Protein AF-A0A1V4RSH4-F1 (afdb_monomer)

Structure (mmCIF, N/CA/C/O backbone):
data_AF-A0A1V4RSH4-F1
#
_entry.id   AF-A0A1V4RSH4-F1
#
loop_
_atom_site.group_PDB
_atom_site.id
_atom_site.type_symbol
_atom_site.label_atom_id
_atom_site.label_alt_id
_atom_site.label_comp_id
_atom_site.label_asym_id
_atom_site.label_entity_id
_atom_site.label_seq_id
_atom_site.pdbx_PDB_ins_code
_atom_site.Cartn_x
_atom_site.Cartn_y
_atom_site.Cartn_z
_atom_site.occupancy
_atom_site.B_iso_or_equiv
_atom_site.auth_seq_id
_atom_site.auth_comp_id
_atom_site.auth_asym_id
_atom_site.auth_atom_id
_atom_site.pdbx_PDB_model_num
ATOM 1 N N . ALA A 1 1 ? 7.644 -10.619 19.993 1.00 42.03 1 ALA A N 1
ATOM 2 C CA . ALA A 1 1 ? 6.527 -10.151 20.840 1.00 42.03 1 ALA A CA 1
ATOM 3 C C . ALA A 1 1 ? 5.886 -8.885 20.261 1.00 42.03 1 ALA A C 1
ATOM 5 O O . ALA A 1 1 ? 4.712 -8.943 19.939 1.00 42.03 1 ALA A O 1
ATOM 6 N N . GLU A 1 2 ? 6.627 -7.795 20.006 1.00 34.06 2 GLU A N 1
ATOM 7 C CA . GLU A 1 2 ? 6.103 -6.632 19.243 1.00 34.06 2 GLU A CA 1
ATOM 8 C C . GLU A 1 2 ? 5.766 -6.955 17.780 1.00 34.06 2 GLU A C 1
ATOM 10 O O . GLU A 1 2 ? 4.812 -6.427 17.219 1.00 34.06 2 GLU A O 1
ATOM 15 N N . THR A 1 3 ? 6.523 -7.865 17.169 1.00 31.30 3 THR A N 1
ATOM 16 C CA . THR A 1 3 ? 6.370 -8.261 15.764 1.00 31.30 3 THR A CA 1
ATOM 17 C C . THR A 1 3 ? 5.036 -8.950 15.464 1.00 31.30 3 THR A C 1
ATOM 19 O O . THR A 1 3 ? 4.570 -8.844 14.334 1.00 31.30 3 THR A O 1
ATOM 22 N N . ASP A 1 4 ? 4.420 -9.604 16.458 1.00 40.44 4 ASP A N 1
ATOM 23 C CA . ASP A 1 4 ? 3.120 -10.286 16.335 1.00 40.44 4 ASP A CA 1
ATOM 24 C C . ASP A 1 4 ? 1.927 -9.364 16.620 1.00 40.44 4 ASP A C 1
ATOM 26 O O . ASP A 1 4 ? 0.836 -9.596 16.108 1.00 40.44 4 ASP A O 1
ATOM 30 N N . TYR A 1 5 ? 2.122 -8.289 17.389 1.00 40.06 5 TYR A N 1
ATOM 31 C CA . TYR A 1 5 ? 1.039 -7.397 17.822 1.00 40.06 5 TYR A CA 1
ATOM 32 C C . TYR A 1 5 ? 0.397 -6.611 16.663 1.00 40.06 5 TYR A C 1
ATOM 34 O O . TYR A 1 5 ? -0.783 -6.270 16.710 1.00 40.06 5 TYR A O 1
ATOM 42 N N . TYR A 1 6 ? 1.158 -6.341 15.599 1.00 45.94 6 TYR A N 1
ATOM 43 C CA . TYR A 1 6 ? 0.686 -5.571 14.442 1.00 45.94 6 TYR A CA 1
ATOM 44 C C . TYR A 1 6 ? 0.258 -6.441 13.248 1.00 45.94 6 TYR A C 1
ATOM 46 O O . TYR A 1 6 ? -0.405 -5.935 12.345 1.00 45.94 6 TYR A O 1
ATOM 54 N N . LEU A 1 7 ? 0.570 -7.746 13.272 1.00 45.22 7 LEU A N 1
ATOM 55 C CA . LEU A 1 7 ? 0.209 -8.722 12.231 1.00 45.22 7 LEU A CA 1
ATOM 56 C C . LEU A 1 7 ? -1.314 -8.927 12.097 1.00 45.22 7 LEU A C 1
ATOM 58 O O . LEU A 1 7 ? -1.791 -9.337 11.041 1.00 45.22 7 LEU A O 1
ATOM 62 N N . THR A 1 8 ? -2.084 -8.640 13.149 1.00 54.09 8 THR A N 1
ATOM 63 C CA . THR A 1 8 ? -3.522 -8.942 13.245 1.00 54.09 8 THR A CA 1
ATOM 64 C C . THR A 1 8 ? -4.446 -7.781 12.882 1.00 54.09 8 THR A C 1
ATOM 66 O O . THR A 1 8 ? -5.576 -8.024 12.462 1.00 54.09 8 THR A O 1
ATOM 69 N N . LYS A 1 9 ? -3.999 -6.519 12.968 1.00 57.28 9 LYS A N 1
ATOM 70 C CA . LYS A 1 9 ? -4.921 -5.370 12.887 1.00 57.28 9 LYS A CA 1
ATOM 71 C C . LYS A 1 9 ? -5.597 -5.204 11.523 1.00 57.28 9 LYS A C 1
ATOM 73 O O . LYS A 1 9 ? -6.781 -4.908 11.497 1.00 57.28 9 LYS A O 1
ATOM 78 N N . LEU A 1 10 ? -4.912 -5.424 10.398 1.00 61.19 10 LEU A N 1
ATOM 79 C CA . LEU A 1 10 ? -5.527 -5.260 9.066 1.00 61.19 10 LEU A CA 1
ATOM 80 C C . LEU A 1 10 ? -6.519 -6.368 8.700 1.00 61.19 10 LEU A C 1
ATOM 82 O O . LEU A 1 10 ? -7.578 -6.068 8.157 1.00 61.19 10 LEU A O 1
ATOM 86 N N . ASN A 1 11 ? -6.240 -7.621 9.068 1.00 56.50 11 ASN A N 1
ATOM 87 C CA . ASN A 1 11 ? -7.231 -8.695 8.936 1.00 56.50 11 ASN A CA 1
ATOM 88 C C . ASN A 1 11 ? -8.444 -8.442 9.831 1.00 56.50 11 ASN A C 1
ATOM 90 O O . ASN A 1 11 ? -9.576 -8.636 9.397 1.00 56.50 11 ASN A O 1
ATOM 94 N N . GLU A 1 12 ? -8.225 -7.956 11.056 1.00 56.59 12 GLU A N 1
ATOM 95 C CA . GLU A 1 12 ? -9.320 -7.556 11.937 1.00 56.59 12 GLU A CA 1
ATOM 96 C C . GLU A 1 12 ? -10.111 -6.359 11.387 1.00 56.59 12 GLU A C 1
ATOM 98 O O . GLU A 1 12 ? -11.328 -6.323 11.539 1.00 56.59 12 GLU A O 1
ATOM 103 N N . LEU A 1 13 ? -9.461 -5.405 10.713 1.00 60.12 13 LEU A N 1
ATOM 104 C CA . LEU A 1 13 ? -10.119 -4.275 10.050 1.00 60.12 13 LEU A CA 1
ATOM 105 C C . LEU A 1 13 ? -10.953 -4.710 8.847 1.00 60.12 13 LEU A C 1
ATOM 107 O O . LEU A 1 13 ? -12.084 -4.247 8.702 1.00 60.12 13 LEU A O 1
ATOM 111 N N . ASN A 1 14 ? -10.430 -5.609 8.014 1.00 59.88 14 ASN A N 1
ATOM 112 C CA . ASN A 1 14 ? -11.178 -6.155 6.888 1.00 59.88 14 ASN A CA 1
ATOM 113 C C . ASN A 1 14 ? -12.411 -6.931 7.399 1.00 59.88 14 ASN A C 1
ATOM 115 O O . ASN A 1 14 ? -13.542 -6.622 7.033 1.00 59.88 14 ASN A O 1
ATOM 119 N N . GLN A 1 15 ? -12.223 -7.838 8.367 1.00 58.16 15 GLN A N 1
ATOM 1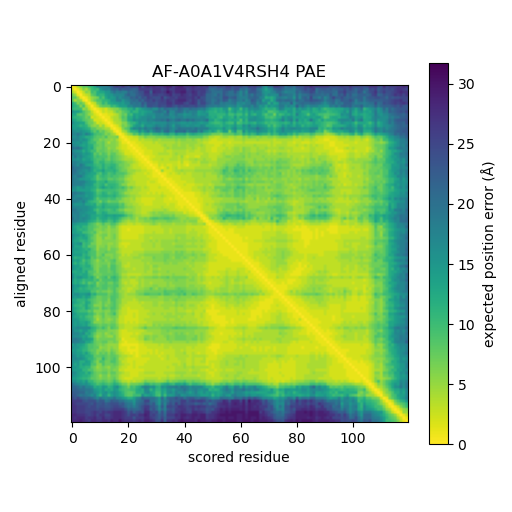20 C CA . GLN A 1 15 ? -13.298 -8.696 8.885 1.00 58.16 15 GLN A CA 1
ATOM 121 C C . GLN A 1 15 ? -14.329 -7.977 9.774 1.00 58.16 15 GLN A C 1
ATOM 123 O O . GLN A 1 15 ? -15.500 -8.349 9.747 1.00 58.16 15 GLN A O 1
ATOM 128 N N . LYS A 1 16 ? -13.934 -6.980 10.584 1.00 55.72 16 LYS A N 1
ATOM 129 C CA . LYS A 1 16 ? -14.842 -6.302 11.538 1.00 55.72 16 LYS A CA 1
ATOM 130 C C . LYS A 1 16 ? -15.357 -4.946 11.057 1.00 55.72 16 LYS A C 1
ATOM 132 O O . LYS A 1 16 ? -16.441 -4.548 11.472 1.00 55.72 16 LYS A O 1
ATOM 137 N N . LYS A 1 17 ? -14.584 -4.210 10.249 1.00 59.94 17 LYS A N 1
ATOM 138 C CA . LYS A 1 17 ? -14.906 -2.828 9.837 1.00 59.94 17 LYS A CA 1
ATOM 139 C C . LYS A 1 17 ? -15.154 -2.659 8.336 1.00 59.94 17 LYS A C 1
ATOM 141 O O . LYS A 1 17 ? -15.524 -1.563 7.926 1.00 59.94 17 LYS A O 1
ATOM 146 N N . GLY A 1 18 ? -14.968 -3.710 7.531 1.00 69.69 18 GLY A N 1
ATOM 147 C CA . GLY A 1 18 ? -15.147 -3.643 6.079 1.00 69.69 18 GLY A CA 1
ATOM 148 C C . GLY A 1 18 ? -14.118 -2.740 5.398 1.00 69.69 18 GLY A C 1
ATOM 149 O O . GLY A 1 18 ? -14.467 -1.996 4.484 1.00 69.69 18 GLY A O 1
ATOM 150 N N . VAL A 1 19 ? -12.871 -2.748 5.883 1.00 76.88 19 VAL A N 1
ATOM 151 C CA . VAL A 1 19 ? -11.773 -2.006 5.250 1.00 76.88 19 VAL A CA 1
ATOM 152 C C . VAL A 1 19 ? -11.278 -2.765 4.023 1.00 76.88 19 VAL A C 1
ATOM 154 O O . VAL A 1 19 ? -10.801 -3.892 4.139 1.00 76.88 19 VAL A O 1
ATOM 157 N N . TRP A 1 20 ? -11.354 -2.125 2.861 1.00 81.62 20 TRP A N 1
ATOM 158 C CA . TRP A 1 20 ? -10.931 -2.688 1.586 1.00 81.62 20 TRP A CA 1
ATOM 159 C C . TRP A 1 20 ? -9.447 -2.449 1.356 1.00 81.62 20 TRP A C 1
ATOM 161 O O . TRP A 1 20 ? -8.954 -1.329 1.518 1.00 81.62 20 TRP A O 1
ATOM 171 N N . PHE A 1 21 ? -8.757 -3.499 0.917 1.00 83.38 21 PHE A N 1
ATOM 172 C CA . PHE A 1 21 ? -7.365 -3.431 0.504 1.00 83.38 21 PHE A CA 1
ATOM 173 C C . PHE A 1 21 ? -7.273 -3.405 -1.023 1.00 83.38 21 PHE A C 1
ATOM 175 O O . PHE A 1 21 ? -7.546 -4.410 -1.680 1.00 83.38 21 PHE A O 1
ATOM 182 N N . LEU A 1 22 ? -6.939 -2.241 -1.585 1.00 84.12 22 LEU A N 1
ATOM 183 C CA . LEU A 1 22 ? -6.999 -1.989 -3.027 1.00 84.12 22 LEU A CA 1
ATOM 184 C C . LEU A 1 22 ? -5.616 -1.711 -3.642 1.00 84.12 22 LEU A C 1
ATOM 186 O O . LEU A 1 22 ? -4.734 -1.161 -2.972 1.00 84.12 22 LEU A O 1
ATOM 190 N N . PRO A 1 23 ? -5.424 -2.034 -4.932 1.00 85.75 23 PRO A N 1
ATOM 191 C CA . PRO A 1 23 ? -4.219 -1.658 -5.658 1.00 85.75 23 PRO A CA 1
ATOM 192 C C . PRO A 1 23 ? -4.134 -0.145 -5.871 1.00 85.75 23 PRO A C 1
ATOM 194 O O . PRO A 1 23 ? -5.130 0.515 -6.162 1.00 85.75 23 PRO A O 1
ATOM 197 N N . ALA A 1 24 ? -2.916 0.384 -5.789 1.00 87.81 24 ALA A N 1
ATOM 198 C CA . ALA A 1 24 ? -2.555 1.710 -6.268 1.00 87.81 24 ALA A CA 1
ATOM 199 C C . ALA A 1 24 ? -1.401 1.611 -7.269 1.00 87.81 24 ALA A C 1
ATOM 201 O O . ALA A 1 24 ? -0.496 0.789 -7.110 1.00 87.81 24 ALA A O 1
ATOM 202 N N . ASP A 1 25 ? -1.404 2.482 -8.270 1.00 85.81 25 ASP A N 1
ATOM 203 C CA . ASP A 1 25 ? -0.300 2.588 -9.216 1.00 85.81 25 ASP A CA 1
ATOM 204 C C . ASP A 1 25 ? 0.717 3.621 -8.729 1.00 85.81 25 ASP A C 1
ATOM 206 O O . ASP A 1 25 ? 0.362 4.659 -8.165 1.00 85.81 25 ASP A O 1
ATOM 210 N N . HIS A 1 26 ? 1.995 3.342 -8.973 1.00 87.19 26 HIS A N 1
ATOM 211 C CA . HIS A 1 26 ? 3.060 4.320 -8.792 1.00 87.19 26 HIS A CA 1
ATOM 212 C C . HIS A 1 26 ? 3.430 4.896 -10.156 1.00 87.19 26 HIS A C 1
ATOM 214 O O . HIS A 1 26 ? 3.644 4.142 -11.102 1.00 87.19 26 HIS A O 1
ATOM 220 N N . VAL A 1 27 ? 3.547 6.221 -10.267 1.00 87.12 27 VAL A N 1
ATOM 221 C CA . VAL A 1 27 ? 3.730 6.910 -11.560 1.00 87.12 27 VAL A CA 1
ATOM 222 C C . VAL A 1 27 ? 4.965 6.438 -12.342 1.00 87.12 27 VAL A C 1
ATOM 224 O O . VAL A 1 27 ? 4.969 6.460 -13.569 1.00 87.12 27 VAL A O 1
ATOM 227 N N . THR A 1 28 ? 6.008 5.986 -11.642 1.00 86.75 28 THR A N 1
ATOM 228 C CA . THR A 1 28 ? 7.261 5.514 -12.256 1.00 86.75 28 THR A CA 1
ATOM 229 C C . THR A 1 28 ? 7.285 4.017 -12.562 1.00 86.75 28 THR A C 1
ATOM 231 O O . THR A 1 28 ? 8.255 3.533 -13.144 1.00 86.75 28 THR A O 1
ATOM 234 N N . GLN A 1 29 ? 6.244 3.269 -12.189 1.00 85.81 29 GLN A N 1
ATOM 235 C CA . GLN A 1 29 ? 6.191 1.821 -12.364 1.00 85.81 29 GLN A CA 1
ATOM 236 C C . GLN A 1 29 ? 5.114 1.454 -13.382 1.00 85.81 29 GLN A C 1
ATOM 238 O O . GLN A 1 29 ? 3.959 1.855 -13.269 1.00 85.81 29 GLN A O 1
ATOM 243 N N . TYR A 1 30 ? 5.489 0.681 -14.400 1.00 81.62 30 TYR A N 1
ATOM 244 C CA . TYR A 1 30 ? 4.542 0.234 -15.413 1.00 81.62 30 TYR A CA 1
ATOM 245 C C . TYR A 1 30 ? 3.855 -1.057 -14.969 1.00 81.62 30 TYR A C 1
ATOM 247 O O . TYR A 1 30 ? 4.511 -2.093 -14.861 1.00 81.62 30 TYR A O 1
ATOM 255 N 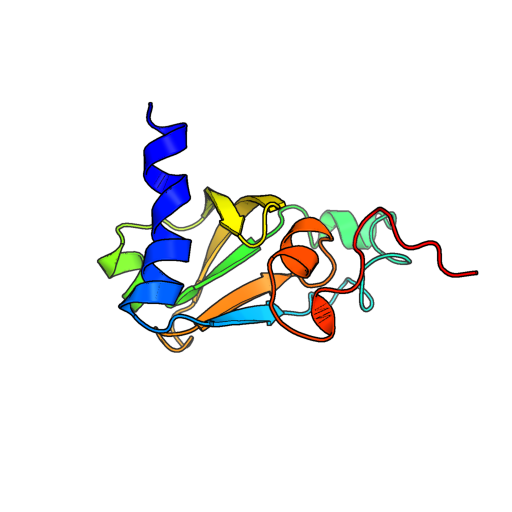N . LYS A 1 31 ? 2.530 -1.005 -14.783 1.00 83.12 31 LYS A N 1
ATOM 256 C CA . LYS A 1 31 ? 1.685 -2.154 -14.416 1.00 83.12 31 LYS A CA 1
ATOM 257 C C . LYS A 1 31 ? 2.229 -2.906 -13.193 1.00 83.12 31 LYS A C 1
ATOM 259 O O . LYS A 1 31 ? 2.214 -2.391 -12.087 1.00 83.12 31 LYS A O 1
ATOM 264 N N . ASP A 1 32 ? 2.723 -4.122 -13.403 1.00 76.12 32 ASP A N 1
ATOM 265 C CA . ASP A 1 32 ? 3.241 -5.033 -12.383 1.00 76.12 32 ASP A CA 1
ATOM 266 C C . ASP A 1 32 ? 4.714 -4.780 -12.030 1.00 76.12 32 ASP A C 1
ATOM 268 O O . ASP A 1 32 ? 5.327 -5.553 -11.295 1.00 76.12 32 ASP A O 1
ATOM 272 N N . GLY A 1 33 ? 5.306 -3.722 -12.585 1.00 81.81 33 GLY A N 1
ATOM 273 C CA . GLY A 1 33 ? 6.695 -3.357 -12.362 1.00 81.81 33 GLY A CA 1
ATOM 274 C C . GLY A 1 33 ? 7.698 -4.291 -13.029 1.00 81.81 33 GLY A C 1
ATOM 275 O O . GLY A 1 33 ? 8.894 -4.078 -12.855 1.00 81.81 33 GLY A O 1
ATOM 276 N N . PHE A 1 34 ? 7.284 -5.297 -13.811 1.00 84.12 34 PHE A N 1
ATOM 277 C CA . PHE A 1 34 ? 8.210 -6.264 -14.413 1.00 84.12 34 PHE A CA 1
ATOM 278 C C . PHE A 1 34 ? 9.298 -5.583 -15.256 1.00 84.12 34 PHE A C 1
ATOM 280 O O . PHE A 1 34 ? 10.471 -5.947 -15.180 1.00 84.12 34 PHE A O 1
ATOM 287 N N . LEU A 1 35 ? 8.912 -4.554 -16.015 1.00 84.38 35 LEU A N 1
ATOM 288 C CA . LEU A 1 35 ? 9.816 -3.792 -16.879 1.00 84.38 35 LEU A CA 1
ATOM 289 C C . LEU A 1 35 ? 10.605 -2.714 -16.126 1.00 84.38 35 LEU A C 1
ATOM 291 O O . LEU A 1 35 ? 11.740 -2.415 -16.487 1.00 84.38 35 LEU A O 1
ATOM 295 N N . THR A 1 36 ? 10.005 -2.107 -15.103 1.00 86.38 36 THR A N 1
ATOM 296 C CA . THR A 1 36 ? 10.495 -0.858 -14.500 1.00 86.38 36 THR A CA 1
ATOM 297 C C . THR A 1 36 ? 11.177 -1.053 -13.148 1.00 86.38 36 THR A C 1
ATOM 299 O O . THR A 1 36 ? 12.023 -0.244 -12.789 1.00 86.38 36 THR A O 1
ATOM 302 N N . ARG A 1 37 ? 10.938 -2.150 -12.419 1.00 81.06 37 ARG A N 1
ATOM 303 C CA . ARG A 1 37 ? 11.493 -2.366 -11.064 1.00 81.06 37 ARG A CA 1
ATOM 304 C C . ARG A 1 37 ? 13.020 -2.452 -10.990 1.00 81.06 37 ARG A C 1
ATOM 306 O O . ARG A 1 37 ? 13.592 -2.312 -9.914 1.00 81.06 37 ARG A O 1
ATOM 313 N N . HIS A 1 38 ? 13.679 -2.720 -12.116 1.00 84.31 38 HIS A N 1
ATOM 314 C CA . HIS A 1 38 ? 15.140 -2.795 -12.220 1.00 84.31 38 HIS A CA 1
ATOM 315 C C . HIS A 1 38 ? 15.762 -1.519 -12.802 1.00 84.31 38 HIS A C 1
ATOM 317 O O . HIS A 1 38 ? 16.985 -1.400 -12.848 1.00 84.31 38 HIS A O 1
ATOM 323 N N . ALA A 1 39 ? 14.946 -0.562 -13.253 1.00 87.81 39 ALA A N 1
ATOM 324 C CA . ALA A 1 39 ? 15.443 0.721 -13.716 1.00 87.81 39 ALA A CA 1
ATOM 325 C C . ALA A 1 39 ? 15.876 1.585 -12.526 1.00 87.81 39 ALA A C 1
ATOM 327 O O . ALA A 1 39 ? 15.112 1.809 -11.588 1.00 87.81 39 ALA A O 1
ATOM 328 N N . SER A 1 40 ? 17.092 2.126 -12.597 1.00 88.31 40 SER A N 1
ATOM 329 C CA . SER A 1 40 ? 17.676 2.945 -11.528 1.00 88.31 40 SER A CA 1
ATOM 330 C C . SER A 1 40 ? 16.861 4.202 -11.214 1.00 88.31 40 SER A C 1
ATOM 332 O O . SER A 1 40 ? 16.754 4.593 -10.056 1.00 88.31 40 SER A O 1
ATOM 334 N N . TRP A 1 41 ? 16.250 4.820 -12.229 1.00 88.50 41 TRP A N 1
ATOM 335 C CA . TRP A 1 41 ? 15.364 5.972 -12.047 1.00 88.50 41 TRP A CA 1
ATOM 336 C C . TRP A 1 41 ? 14.073 5.591 -11.310 1.00 88.50 41 TRP A C 1
ATOM 338 O 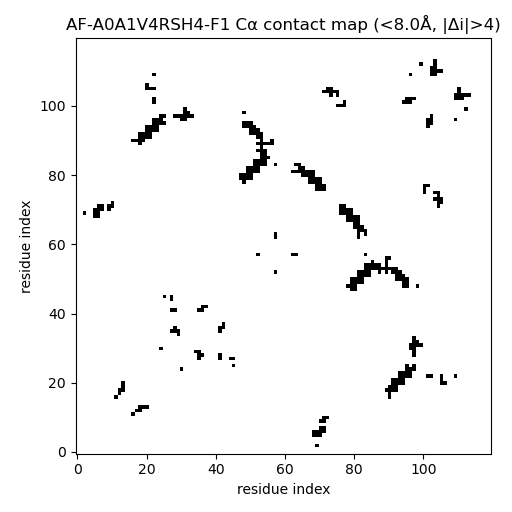O . TRP A 1 41 ? 13.669 6.295 -10.392 1.00 88.50 41 TRP A O 1
ATOM 348 N N . ALA A 1 42 ? 13.476 4.440 -11.627 1.00 86.00 42 ALA A N 1
ATOM 349 C CA . ALA A 1 42 ? 12.263 3.973 -10.961 1.00 86.00 42 ALA A CA 1
ATOM 350 C C . ALA A 1 42 ? 12.527 3.581 -9.499 1.00 86.00 42 ALA A C 1
ATOM 352 O O . ALA A 1 42 ? 11.725 3.905 -8.629 1.00 86.00 42 ALA A O 1
ATOM 353 N N . GLN A 1 43 ? 13.671 2.943 -9.220 1.00 83.69 43 GLN A N 1
ATOM 354 C CA . GLN A 1 43 ? 14.094 2.592 -7.858 1.00 83.69 43 GLN A CA 1
ATOM 355 C C . GLN A 1 43 ? 14.398 3.819 -6.993 1.00 83.69 43 GLN A C 1
ATOM 357 O O . GLN 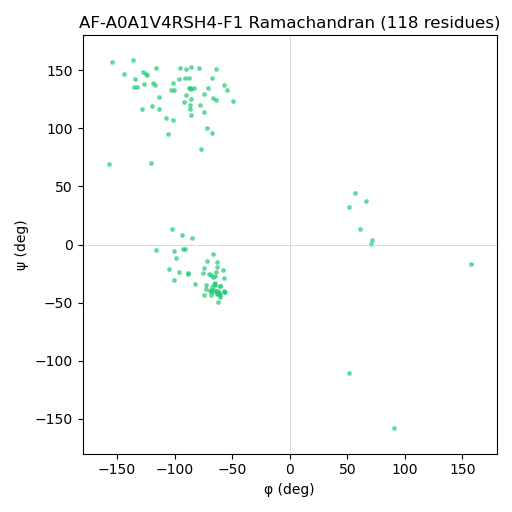A 1 43 ? 14.157 3.795 -5.792 1.00 83.69 43 GLN A O 1
ATOM 362 N N . LYS A 1 44 ? 14.923 4.897 -7.589 1.00 86.19 44 LYS A N 1
ATOM 363 C CA . LYS A 1 44 ? 15.192 6.149 -6.872 1.00 86.19 44 LYS A CA 1
ATOM 364 C C . LYS A 1 44 ? 13.906 6.850 -6.430 1.00 86.19 44 LYS A C 1
ATOM 366 O O . LYS A 1 44 ? 13.884 7.440 -5.354 1.00 86.19 44 LYS A O 1
ATOM 371 N N . ASP A 1 45 ? 12.867 6.787 -7.255 1.00 83.38 45 ASP A N 1
ATOM 372 C CA . ASP A 1 45 ? 11.597 7.466 -6.988 1.00 83.38 45 ASP A CA 1
ATOM 373 C C . ASP A 1 45 ? 10.630 6.601 -6.160 1.00 83.38 45 ASP A C 1
ATOM 375 O O . ASP A 1 45 ? 9.797 7.135 -5.436 1.00 83.38 45 ASP A O 1
ATOM 379 N N . CYS A 1 46 ? 10.759 5.272 -6.226 1.00 83.38 46 CYS A N 1
ATOM 380 C CA . CYS A 1 46 ? 9.962 4.302 -5.473 1.00 83.38 46 CYS A CA 1
ATOM 381 C C . CYS A 1 46 ? 10.879 3.435 -4.594 1.00 83.38 46 CYS A C 1
ATOM 383 O O . CYS A 1 46 ? 11.108 2.262 -4.883 1.00 83.38 46 CYS A O 1
ATOM 385 N N . VAL A 1 47 ? 11.455 4.053 -3.556 1.00 75.88 47 VAL A N 1
ATOM 386 C CA . VAL A 1 47 ? 12.451 3.416 -2.670 1.00 75.88 47 VAL A CA 1
ATOM 387 C C . VAL A 1 47 ? 11.806 2.416 -1.710 1.00 75.88 47 VAL A C 1
ATOM 389 O O . VAL A 1 47 ? 12.324 1.319 -1.521 1.00 75.88 47 VAL A O 1
ATOM 392 N N . ASP A 1 48 ? 10.673 2.806 -1.122 1.00 79.19 48 ASP A N 1
ATOM 393 C CA . ASP A 1 48 ? 9.961 2.029 -0.111 1.00 79.19 48 ASP A CA 1
ATOM 394 C C . ASP A 1 48 ? 8.574 1.640 -0.632 1.00 79.19 48 ASP A C 1
ATOM 396 O O . ASP A 1 48 ? 7.847 2.474 -1.178 1.00 79.19 48 ASP A O 1
ATOM 400 N N . GLU A 1 49 ? 8.174 0.393 -0.391 1.00 84.94 49 GLU A N 1
ATOM 401 C CA . GLU A 1 49 ? 6.822 -0.072 -0.693 1.00 84.94 49 GLU A CA 1
ATOM 402 C C . GLU A 1 49 ? 5.844 0.494 0.335 1.00 84.94 49 GLU A C 1
ATOM 404 O O . GLU A 1 49 ? 5.916 0.192 1.534 1.00 84.94 49 GLU A O 1
ATOM 409 N N . GLN A 1 50 ? 4.940 1.360 -0.124 1.00 89.88 50 GLN A N 1
ATOM 410 C CA . GLN A 1 50 ? 4.071 2.119 0.766 1.00 89.88 50 GLN A CA 1
ATOM 411 C C . GLN A 1 50 ? 2.707 1.464 0.950 1.00 89.88 50 GLN A C 1
ATOM 413 O O . GLN A 1 50 ? 2.091 0.958 0.011 1.00 89.88 50 GLN A O 1
ATOM 418 N N . LEU A 1 51 ? 2.215 1.561 2.181 1.00 90.25 51 LEU A N 1
ATOM 419 C CA . LEU A 1 51 ? 0.829 1.319 2.543 1.00 90.25 51 LEU A CA 1
ATOM 420 C C . LEU A 1 51 ? 0.177 2.666 2.847 1.00 90.25 51 LEU A C 1
ATOM 422 O O . LEU A 1 51 ? 0.476 3.296 3.862 1.00 90.25 51 LEU A O 1
ATOM 426 N N . SER A 1 52 ? -0.712 3.107 1.969 1.00 92.75 52 SER A N 1
ATOM 427 C CA . SER A 1 52 ? -1.469 4.335 2.171 1.00 92.75 52 SER A CA 1
ATOM 428 C C . SER A 1 52 ? -2.714 4.058 3.005 1.00 92.75 52 SER A C 1
ATOM 430 O O . SER A 1 52 ? -3.520 3.191 2.664 1.00 92.75 52 SER A O 1
ATOM 432 N N . ILE A 1 53 ? -2.858 4.793 4.104 1.00 91.06 53 ILE A N 1
AT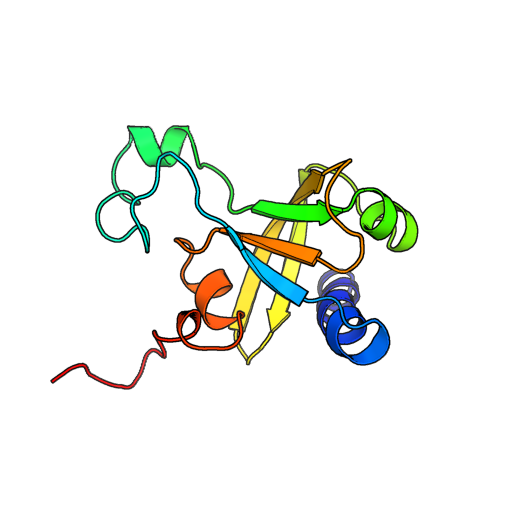OM 433 C CA . ILE A 1 53 ? -3.950 4.651 5.071 1.00 91.06 53 ILE A CA 1
ATOM 434 C C . ILE A 1 53 ? -4.603 6.016 5.272 1.00 91.06 53 ILE A C 1
ATOM 436 O O . ILE A 1 53 ? -3.911 7.028 5.405 1.00 91.06 53 ILE A O 1
ATOM 440 N N . ALA A 1 54 ? -5.933 6.052 5.338 1.00 90.81 54 ALA A N 1
ATOM 441 C CA . ALA A 1 54 ? -6.660 7.253 5.730 1.00 90.81 54 ALA A CA 1
ATOM 442 C C . ALA A 1 54 ? -6.180 7.782 7.087 1.00 90.81 54 ALA A C 1
ATOM 444 O O . ALA A 1 54 ? -6.073 7.022 8.050 1.00 90.81 54 ALA A O 1
ATOM 445 N N . GLN A 1 55 ? -5.931 9.090 7.187 1.00 91.38 55 GLN A N 1
ATOM 446 C CA . GLN A 1 55 ? -5.419 9.685 8.425 1.00 91.38 55 GLN A CA 1
ATOM 447 C C . GLN A 1 55 ? -6.340 9.414 9.628 1.00 91.38 55 GLN A C 1
ATOM 449 O O . GLN A 1 55 ? -5.854 9.058 10.696 1.00 91.38 55 GLN A O 1
ATOM 454 N N . SER A 1 56 ? -7.659 9.494 9.447 1.00 89.06 56 SER A N 1
ATOM 455 C CA . SER A 1 56 ? -8.631 9.205 10.511 1.00 89.06 56 SER A CA 1
ATOM 456 C C . SER A 1 56 ? -8.558 7.757 11.008 1.00 89.06 56 SER A C 1
ATOM 458 O O . SER A 1 56 ? -8.631 7.507 12.209 1.00 89.06 56 SER A O 1
ATOM 460 N N . LEU A 1 57 ? -8.366 6.799 10.096 1.00 86.25 57 LEU A N 1
ATOM 461 C CA . LEU A 1 57 ? -8.174 5.393 10.446 1.00 86.25 57 LEU A CA 1
ATOM 462 C C . LEU A 1 57 ? -6.825 5.176 11.149 1.00 86.25 57 LEU A C 1
ATOM 464 O O . LEU A 1 57 ? -6.736 4.411 12.107 1.00 86.25 57 LEU A O 1
ATOM 468 N N . ALA A 1 58 ? -5.774 5.854 10.689 1.00 87.44 58 ALA A N 1
ATOM 469 C CA . ALA A 1 58 ? -4.453 5.785 11.299 1.00 87.44 58 ALA A CA 1
ATOM 470 C C . ALA A 1 58 ? -4.454 6.321 12.738 1.00 87.44 58 ALA A C 1
ATOM 472 O O . ALA A 1 58 ? -3.891 5.675 13.618 1.00 87.44 58 ALA A O 1
ATOM 473 N N . GLU A 1 59 ? -5.137 7.437 12.995 1.00 88.00 59 GLU A N 1
ATOM 474 C CA . GLU A 1 59 ? -5.319 7.999 14.338 1.00 88.00 59 GLU A CA 1
ATOM 475 C C . GLU A 1 59 ? -6.047 7.016 15.265 1.00 88.00 59 GLU A C 1
ATOM 477 O O . GLU A 1 59 ? -5.581 6.759 16.374 1.00 88.00 59 GLU A O 1
ATOM 482 N N . GLU A 1 60 ? -7.129 6.389 14.792 1.00 84.19 60 GLU A N 1
ATOM 483 C CA . GLU A 1 60 ? -7.872 5.387 15.568 1.00 84.19 60 GLU A CA 1
ATOM 484 C C . GLU A 1 60 ? -7.004 4.172 15.946 1.00 84.19 60 GLU A C 1
ATOM 486 O O . GLU A 1 60 ? -7.132 3.594 17.027 1.00 84.19 60 GLU A O 1
ATOM 491 N N . LEU A 1 61 ? -6.100 3.772 15.051 1.00 79.31 61 LEU A N 1
ATOM 492 C CA . LEU A 1 61 ? -5.251 2.593 15.221 1.00 79.31 61 LEU A CA 1
ATOM 493 C C . LEU A 1 61 ? -3.892 2.891 15.855 1.00 79.31 61 LEU A C 1
ATOM 495 O O . LEU A 1 61 ? -3.147 1.941 16.135 1.00 79.31 61 LEU A O 1
ATOM 499 N N . ASN A 1 62 ? -3.612 4.173 16.107 1.00 84.25 62 ASN A N 1
ATOM 500 C CA . ASN A 1 62 ? -2.333 4.713 16.550 1.00 84.25 62 ASN A CA 1
ATOM 501 C C . ASN A 1 62 ? -1.170 4.373 15.598 1.00 84.25 62 ASN A C 1
ATOM 503 O O . ASN A 1 62 ? -0.094 3.950 16.022 1.00 84.25 62 ASN A O 1
ATOM 507 N N . PHE A 1 63 ? -1.400 4.518 14.295 1.00 84.69 63 PHE A N 1
ATOM 508 C CA . PHE A 1 63 ? -0.356 4.423 13.282 1.00 84.69 63 PHE A CA 1
ATOM 509 C C . PHE A 1 63 ? 0.341 5.763 13.095 1.00 84.69 63 PHE A C 1
ATOM 511 O O . PHE A 1 63 ? -0.302 6.800 12.949 1.00 84.69 63 PHE A O 1
ATOM 518 N N . GLN A 1 64 ? 1.669 5.718 13.061 1.00 87.69 64 GLN A N 1
ATOM 519 C CA . GLN A 1 64 ? 2.501 6.880 12.783 1.00 87.69 64 GLN A CA 1
ATOM 520 C C . GLN A 1 64 ? 2.876 6.918 11.294 1.00 87.69 64 GLN A C 1
ATOM 522 O O . GLN A 1 64 ? 2.923 5.865 10.645 1.00 87.69 64 GLN A O 1
ATOM 527 N N . PRO A 1 65 ? 3.118 8.108 10.718 1.00 90.31 65 PRO A N 1
ATOM 528 C CA . PRO A 1 65 ? 3.655 8.218 9.367 1.00 90.31 65 PRO A CA 1
ATOM 529 C C . PRO A 1 65 ? 5.068 7.623 9.293 1.00 90.31 65 PRO A C 1
ATOM 531 O O . PRO A 1 65 ? 5.807 7.644 10.274 1.00 90.31 65 PRO A O 1
ATOM 534 N N . GLU A 1 66 ? 5.437 7.106 8.119 1.00 89.94 66 GLU A N 1
ATOM 535 C CA . GLU A 1 66 ? 6.766 6.553 7.816 1.00 89.94 66 GLU A CA 1
ATOM 536 C C . GLU A 1 66 ? 7.204 5.346 8.659 1.00 89.94 66 GLU A C 1
ATOM 538 O O . GLU A 1 66 ? 8.366 4.935 8.624 1.00 89.94 66 GLU A O 1
ATOM 543 N N . GLN A 1 67 ? 6.274 4.736 9.386 1.00 88.56 67 GLN A N 1
ATOM 544 C CA . GLN A 1 67 ? 6.530 3.571 10.214 1.00 88.56 67 GLN A CA 1
ATOM 545 C C . GLN A 1 67 ? 6.381 2.284 9.393 1.00 88.56 67 GLN A C 1
ATOM 547 O O . GLN A 1 67 ? 5.512 2.163 8.531 1.00 88.56 67 GLN A O 1
ATOM 552 N N . TYR A 1 68 ? 7.230 1.296 9.674 1.00 86.25 68 TYR A N 1
ATOM 553 C CA . TYR A 1 68 ? 7.163 -0.007 9.022 1.00 86.25 68 TYR A CA 1
ATOM 554 C C . TYR A 1 68 ? 6.218 -0.966 9.748 1.00 86.25 68 TYR A C 1
ATOM 556 O O . TYR A 1 68 ? 6.293 -1.119 10.969 1.00 86.25 68 TYR A O 1
ATOM 564 N N . PHE A 1 69 ? 5.377 -1.670 8.989 1.00 78.38 69 PHE A N 1
ATOM 565 C CA . PHE A 1 69 ? 4.434 -2.661 9.508 1.00 78.38 69 PHE A CA 1
ATOM 566 C C . PHE A 1 69 ? 4.450 -3.944 8.693 1.00 78.38 69 PHE A C 1
ATOM 568 O O . PHE A 1 69 ? 4.520 -3.912 7.468 1.00 78.38 69 PHE A O 1
ATOM 575 N N . ASN A 1 70 ? 4.321 -5.078 9.381 1.00 82.00 70 ASN A N 1
ATOM 576 C CA . ASN A 1 70 ? 4.094 -6.366 8.739 1.00 82.00 70 ASN A CA 1
ATOM 577 C C . ASN A 1 70 ? 2.597 -6.584 8.521 1.00 82.00 70 ASN A C 1
ATOM 579 O O . ASN A 1 70 ? 1.839 -6.666 9.484 1.00 82.00 70 ASN A O 1
ATOM 583 N N . ILE A 1 71 ? 2.197 -6.751 7.266 1.00 78.81 71 ILE A N 1
ATOM 584 C CA . ILE A 1 71 ? 0.846 -7.162 6.886 1.00 78.81 71 ILE A CA 1
ATOM 585 C C . ILE A 1 71 ? 0.887 -8.646 6.549 1.00 78.81 71 ILE A C 1
ATOM 587 O O . ILE A 1 71 ? 1.837 -9.119 5.922 1.00 78.81 71 ILE A O 1
ATOM 591 N N . THR A 1 72 ? -0.127 -9.395 6.977 1.00 78.31 72 THR A N 1
ATOM 592 C CA . THR A 1 72 ? -0.349 -10.775 6.535 1.00 78.31 72 THR A CA 1
ATOM 593 C C . THR A 1 72 ? -1.782 -10.927 6.059 1.00 78.31 72 THR A C 1
ATOM 595 O O . THR A 1 72 ? -2.706 -10.768 6.846 1.00 78.31 72 THR A O 1
ATOM 598 N N . MET A 1 73 ? -1.970 -11.236 4.781 1.00 77.38 73 MET A N 1
ATOM 599 C CA . MET A 1 73 ? -3.273 -11.452 4.144 1.00 77.38 73 MET A CA 1
ATOM 600 C C . MET A 1 73 ? -3.118 -12.564 3.107 1.00 77.38 73 MET A C 1
ATOM 602 O O . MET A 1 73 ? -2.052 -12.706 2.519 1.00 77.38 73 MET A O 1
ATOM 606 N N . ASN A 1 74 ? -4.149 -13.386 2.899 1.00 75.75 74 ASN A N 1
ATOM 607 C CA . ASN A 1 74 ? -4.149 -14.458 1.888 1.00 75.75 74 ASN A CA 1
ATOM 608 C C . ASN A 1 74 ? -2.932 -15.411 1.928 1.00 75.75 74 ASN A C 1
ATOM 610 O O . ASN A 1 74 ? -2.540 -15.956 0.902 1.00 75.75 74 ASN A O 1
ATOM 614 N N . LYS A 1 75 ? -2.368 -15.669 3.121 1.00 78.00 75 LYS A N 1
ATOM 615 C CA . LYS A 1 75 ? -1.137 -16.463 3.362 1.00 78.00 75 LYS A CA 1
ATOM 616 C C . LYS A 1 75 ? 0.171 -15.798 2.909 1.00 78.00 75 LYS A C 1
ATOM 618 O O . LYS A 1 75 ? 1.235 -16.374 3.123 1.00 78.00 75 LYS A O 1
ATOM 623 N N . ASP A 1 76 ? 0.114 -14.592 2.358 1.00 82.94 76 ASP A N 1
ATOM 624 C CA . ASP A 1 76 ? 1.279 -13.763 2.081 1.00 82.94 76 ASP A CA 1
ATOM 625 C C . ASP A 1 76 ? 1.610 -12.870 3.274 1.00 82.94 76 ASP A C 1
ATOM 627 O O . ASP A 1 76 ? 0.729 -12.466 4.036 1.00 82.94 76 ASP A O 1
ATOM 631 N N . ARG A 1 77 ? 2.896 -12.538 3.419 1.00 84.12 77 ARG A N 1
ATOM 632 C CA . ARG A 1 77 ? 3.406 -11.599 4.421 1.00 84.12 77 ARG A CA 1
ATOM 633 C C . ARG A 1 77 ? 4.406 -10.648 3.784 1.00 84.12 77 ARG A C 1
ATOM 635 O O . ARG A 1 77 ? 5.292 -11.083 3.054 1.00 84.12 77 ARG A O 1
ATOM 642 N N . ALA A 1 78 ? 4.288 -9.366 4.100 1.00 87.19 78 ALA A N 1
ATOM 643 C CA . ALA A 1 78 ? 5.191 -8.334 3.618 1.00 87.19 78 ALA A CA 1
ATOM 644 C C . ALA A 1 78 ? 5.236 -7.150 4.576 1.00 87.19 78 ALA A C 1
ATOM 646 O O . ALA A 1 78 ? 4.315 -6.936 5.368 1.00 87.19 78 ALA A O 1
ATOM 647 N N . MET A 1 79 ? 6.332 -6.403 4.497 1.00 87.75 79 MET A N 1
ATOM 648 C CA . MET A 1 79 ? 6.547 -5.207 5.291 1.00 87.75 79 MET A CA 1
ATOM 649 C C . MET A 1 79 ? 6.306 -3.974 4.425 1.00 87.75 79 MET A C 1
ATOM 651 O O . MET A 1 79 ? 6.821 -3.904 3.313 1.00 87.75 79 MET A O 1
ATOM 655 N N . PHE A 1 80 ? 5.549 -3.014 4.944 1.00 88.94 80 PHE A N 1
ATOM 656 C CA . PHE A 1 80 ? 5.211 -1.775 4.251 1.00 88.94 80 PHE A CA 1
ATOM 657 C C . PHE A 1 80 ? 5.537 -0.568 5.111 1.00 88.94 80 PHE A C 1
ATOM 659 O O . PHE A 1 80 ? 5.385 -0.631 6.331 1.00 88.94 80 PHE A O 1
ATOM 666 N N . LYS A 1 81 ? 5.910 0.539 4.472 1.00 91.00 81 LYS A N 1
ATOM 667 C CA . LYS A 1 81 ? 6.044 1.844 5.122 1.00 91.00 81 LYS A CA 1
ATOM 668 C C . LYS A 1 81 ? 4.716 2.596 5.060 1.00 91.00 81 LYS A C 1
ATOM 670 O O . LYS A 1 81 ? 4.127 2.716 3.987 1.00 91.00 81 LYS A O 1
ATOM 675 N N . THR A 1 82 ? 4.217 3.105 6.181 1.00 90.25 82 THR A N 1
ATOM 676 C CA . THR A 1 82 ? 2.950 3.846 6.199 1.00 90.25 82 THR A CA 1
ATOM 677 C C . THR A 1 82 ? 3.066 5.211 5.544 1.00 90.25 82 THR A C 1
ATOM 679 O O . THR A 1 82 ? 3.959 6.004 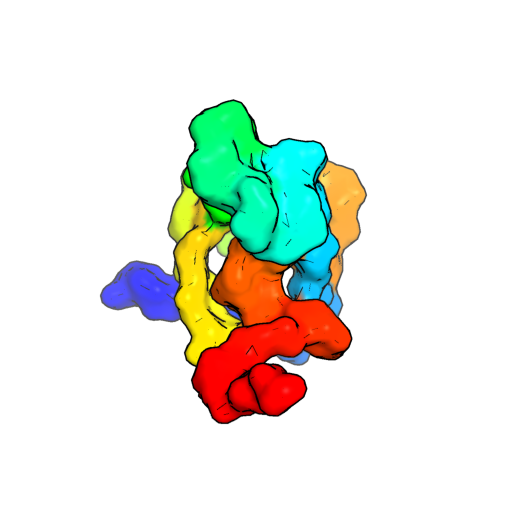5.841 1.00 90.25 82 THR A O 1
ATOM 682 N N . ASN A 1 83 ? 2.078 5.512 4.710 1.00 92.81 83 ASN A N 1
ATOM 683 C CA . ASN A 1 83 ? 1.816 6.833 4.169 1.00 92.81 83 ASN A CA 1
ATOM 684 C C . ASN A 1 83 ? 0.412 7.271 4.617 1.00 92.81 83 ASN A C 1
ATOM 686 O O . ASN A 1 83 ? -0.574 6.594 4.331 1.00 92.81 83 ASN A O 1
ATOM 690 N N . LEU A 1 84 ? 0.303 8.371 5.362 1.00 92.69 84 LEU A N 1
ATOM 691 C CA . LEU A 1 84 ? -0.986 8.827 5.891 1.00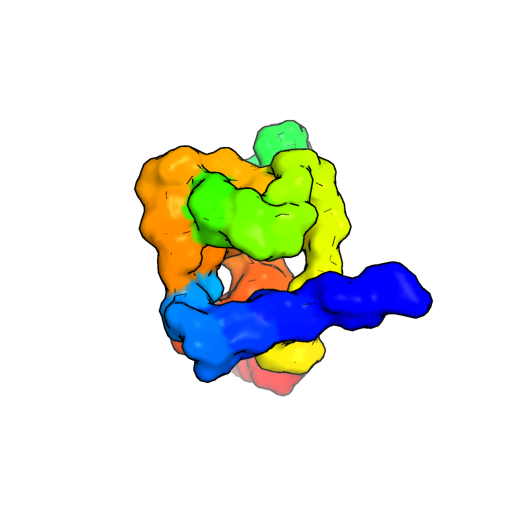 92.69 84 LEU A CA 1
ATOM 692 C C . LEU A 1 84 ? -1.640 9.814 4.922 1.00 92.69 84 LEU A C 1
ATOM 694 O O . LEU A 1 84 ? -1.074 10.860 4.610 1.00 92.69 84 LEU A O 1
ATOM 698 N N . VAL A 1 85 ? -2.856 9.507 4.471 1.00 93.19 85 VAL A N 1
ATOM 699 C CA . VAL A 1 85 ? -3.563 10.279 3.442 1.00 93.19 85 VAL A CA 1
ATOM 700 C C . VAL A 1 85 ? -4.795 10.961 4.038 1.00 93.19 85 VAL A C 1
ATOM 702 O O . VAL A 1 85 ? -5.738 10.302 4.472 1.00 93.19 85 VAL A O 1
ATOM 705 N N . LYS A 1 86 ? -4.816 12.301 4.031 1.00 91.25 86 LYS A N 1
ATOM 706 C CA . LYS A 1 86 ? -5.894 13.120 4.629 1.00 91.25 86 LYS A CA 1
ATOM 707 C C . LYS A 1 86 ? -7.272 12.902 4.004 1.00 91.25 86 LYS A C 1
ATOM 709 O O . LYS A 1 86 ? -8.261 12.825 4.719 1.00 91.25 86 LYS A O 1
ATOM 714 N N . ASN A 1 87 ? -7.329 12.800 2.677 1.00 90.50 87 ASN A N 1
ATOM 715 C CA . ASN A 1 87 ? -8.585 12.760 1.918 1.00 90.50 87 ASN A CA 1
ATOM 716 C C . ASN A 1 87 ? -8.969 11.342 1.463 1.00 90.50 87 ASN A C 1
ATOM 718 O O . ASN A 1 87 ? -9.816 11.185 0.587 1.00 90.50 87 ASN A O 1
ATOM 722 N N . MET A 1 88 ? -8.328 10.309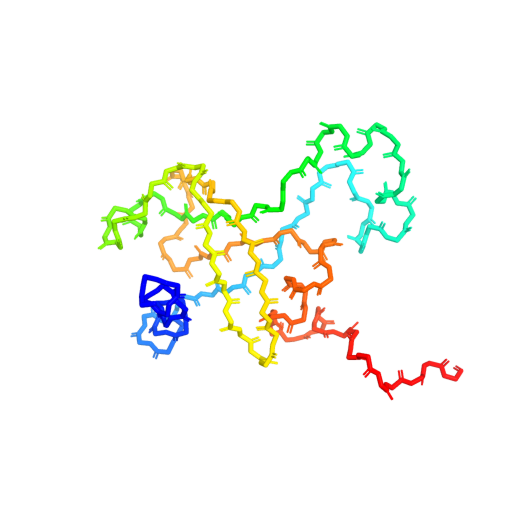 2.013 1.00 88.56 88 MET A N 1
ATOM 723 C CA . MET A 1 88 ? -8.676 8.921 1.722 1.00 88.56 88 MET A CA 1
ATOM 724 C C . MET A 1 88 ? -9.863 8.496 2.603 1.00 88.56 88 MET A C 1
ATOM 726 O O . MET A 1 88 ? -9.857 8.779 3.803 1.00 88.56 88 MET A O 1
ATOM 730 N N . PRO A 1 89 ? -10.882 7.819 2.050 1.00 88.75 89 PRO A N 1
ATOM 731 C CA . PRO A 1 89 ? -11.963 7.256 2.849 1.00 88.75 89 PRO A CA 1
ATOM 732 C C . PRO A 1 89 ? -11.442 6.286 3.917 1.00 88.75 89 PRO A C 1
ATOM 734 O O . PRO A 1 89 ? -10.609 5.433 3.630 1.00 88.75 89 PRO A O 1
ATOM 737 N N . ALA A 1 90 ? -11.980 6.365 5.138 1.00 85.94 90 ALA A N 1
ATOM 738 C CA . ALA A 1 90 ? -11.516 5.566 6.282 1.00 85.94 90 ALA A CA 1
ATOM 739 C C . ALA A 1 90 ? -11.689 4.044 6.123 1.00 85.94 90 ALA A C 1
ATOM 741 O O . ALA A 1 90 ? -11.106 3.279 6.880 1.00 85.94 90 ALA A O 1
ATOM 742 N N . HIS A 1 91 ? -12.489 3.599 5.154 1.00 84.00 91 HIS A N 1
ATOM 743 C CA . HIS A 1 91 ? -12.681 2.186 4.830 1.00 84.00 91 HIS A CA 1
ATOM 744 C C . HIS A 1 91 ? -11.745 1.700 3.714 1.00 84.00 91 HIS A C 1
ATOM 746 O O . HIS A 1 91 ? -11.936 0.595 3.218 1.00 84.00 91 HIS A O 1
ATOM 752 N N . LEU A 1 92 ? -10.769 2.506 3.283 1.00 85.81 92 LEU A N 1
ATOM 753 C CA . LEU A 1 92 ? -9.821 2.146 2.233 1.00 85.81 92 LEU A CA 1
ATOM 754 C C . LEU A 1 92 ? -8.392 2.146 2.764 1.00 85.81 92 LEU A C 1
ATOM 756 O O . LEU A 1 92 ? -7.968 3.044 3.493 1.00 85.81 92 LEU A O 1
ATOM 760 N N . VAL A 1 93 ? -7.647 1.139 2.332 1.00 88.94 93 VAL A N 1
ATOM 761 C CA . VAL A 1 93 ? -6.198 1.049 2.458 1.00 88.94 93 VAL A CA 1
ATOM 762 C C . VAL A 1 93 ? -5.660 0.644 1.096 1.00 88.94 93 VAL A C 1
ATOM 764 O O . VAL A 1 93 ? -6.207 -0.251 0.451 1.00 88.94 93 VAL A O 1
ATOM 767 N N . THR A 1 94 ? -4.595 1.297 0.639 1.00 90.06 94 THR A N 1
ATOM 768 C CA . THR A 1 94 ? -4.011 0.996 -0.672 1.00 90.06 94 THR A CA 1
ATOM 769 C C . THR A 1 94 ? -2.535 0.667 -0.563 1.00 90.06 94 THR A C 1
ATOM 771 O O . THR A 1 94 ? -1.823 1.234 0.261 1.00 90.06 94 THR A O 1
ATOM 774 N N . ALA A 1 95 ? -2.053 -0.227 -1.417 1.00 90.88 95 ALA A N 1
ATOM 775 C CA . ALA A 1 95 ? -0.630 -0.512 -1.565 1.00 90.88 95 ALA A CA 1
ATOM 776 C C . ALA A 1 95 ? -0.268 -0.605 -3.042 1.00 90.88 95 ALA A C 1
ATOM 778 O O . ALA A 1 95 ? -1.136 -0.830 -3.890 1.00 90.88 95 ALA A O 1
ATOM 779 N N . TYR A 1 96 ? 1.013 -0.433 -3.352 1.00 89.56 96 TYR A N 1
ATOM 780 C CA . TYR A 1 96 ? 1.442 -0.447 -4.737 1.00 89.56 96 TYR A CA 1
ATOM 781 C C . TYR A 1 96 ? 1.274 -1.822 -5.390 1.00 89.56 96 TYR A C 1
ATOM 783 O O . TYR A 1 96 ? 1.778 -2.834 -4.908 1.00 89.56 96 TYR A O 1
ATOM 791 N N . SER A 1 97 ? 0.567 -1.848 -6.519 1.00 85.19 97 SER A N 1
ATOM 792 C CA . SER A 1 97 ? 0.230 -3.060 -7.279 1.00 85.19 97 SER A CA 1
ATOM 793 C C . SER A 1 97 ? 1.448 -3.717 -7.940 1.00 85.19 97 SER A C 1
ATOM 795 O O . SER A 1 97 ? 1.464 -4.929 -8.160 1.00 85.19 97 SER A O 1
ATOM 797 N N . HIS A 1 98 ? 2.487 -2.928 -8.228 1.00 85.69 98 HIS A N 1
ATOM 798 C CA . HIS A 1 98 ? 3.744 -3.406 -8.800 1.00 85.69 98 HIS A CA 1
ATOM 799 C C . HIS A 1 98 ? 4.594 -4.206 -7.802 1.00 85.69 98 HIS A C 1
ATOM 801 O O . HIS A 1 98 ? 5.528 -4.896 -8.210 1.00 85.69 98 HIS A O 1
ATOM 807 N N . TYR A 1 99 ? 4.272 -4.147 -6.507 1.00 86.69 99 TYR A N 1
ATOM 808 C CA . TYR A 1 99 ? 4.930 -4.947 -5.486 1.00 86.69 99 TYR A CA 1
ATOM 809 C C . TYR A 1 99 ? 4.267 -6.328 -5.384 1.00 86.69 99 TYR A C 1
ATOM 811 O O . TYR A 1 99 ? 3.124 -6.433 -4.921 1.00 86.69 99 TYR A O 1
ATOM 819 N N . PRO A 1 100 ? 4.946 -7.427 -5.776 1.00 84.56 100 PRO A N 1
ATOM 820 C CA . PRO A 1 100 ? 4.292 -8.730 -5.902 1.00 84.56 100 PRO A CA 1
ATOM 821 C C . PRO A 1 100 ? 3.611 -9.243 -4.620 1.00 84.56 100 PRO A C 1
ATOM 823 O O . PRO A 1 100 ? 2.515 -9.794 -4.724 1.00 84.56 100 PRO A O 1
ATOM 826 N N . PRO A 1 101 ? 4.185 -9.072 -3.410 1.00 85.50 101 PRO A N 1
ATOM 827 C CA . PRO A 1 101 ? 3.499 -9.456 -2.179 1.00 85.50 101 PRO A CA 1
ATOM 828 C C . PRO A 1 101 ? 2.206 -8.674 -1.926 1.00 85.50 101 PRO A C 1
ATOM 830 O O . PRO A 1 101 ? 1.209 -9.287 -1.560 1.00 85.50 101 PRO A O 1
ATOM 833 N N . ALA A 1 102 ? 2.183 -7.356 -2.166 1.00 84.75 102 ALA A N 1
ATOM 834 C CA . ALA A 1 102 ? 0.964 -6.551 -2.031 1.00 84.75 102 ALA A CA 1
ATOM 835 C C . ALA A 1 102 ? -0.133 -7.041 -2.972 1.00 84.75 102 ALA A C 1
ATOM 837 O O . ALA A 1 102 ? -1.282 -7.203 -2.574 1.00 84.75 102 ALA A O 1
ATOM 838 N N . ARG A 1 103 ? 0.247 -7.341 -4.213 1.00 80.50 103 ARG A N 1
ATOM 839 C CA . ARG A 1 103 ? -0.665 -7.821 -5.241 1.00 80.50 103 ARG 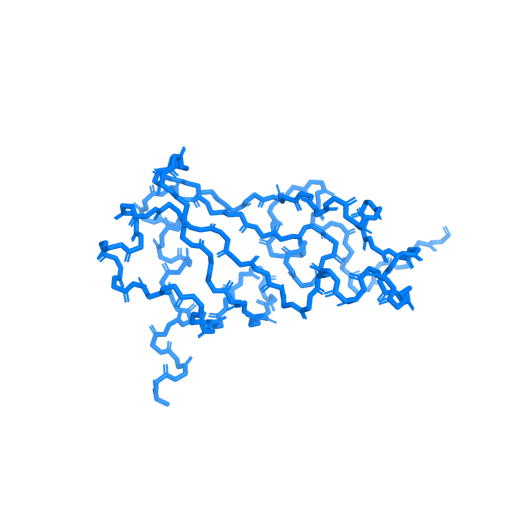A CA 1
ATOM 840 C C . ARG A 1 103 ? -1.331 -9.151 -4.873 1.00 80.50 103 ARG A C 1
ATOM 842 O O . ARG A 1 103 ? -2.537 -9.282 -5.040 1.00 80.50 103 ARG A O 1
ATOM 849 N N . ARG A 1 104 ? -0.585 -10.115 -4.320 1.00 82.62 104 ARG A N 1
ATOM 850 C CA . ARG A 1 104 ? -1.147 -11.406 -3.864 1.00 82.62 104 ARG A CA 1
ATOM 851 C C . ARG A 1 104 ? -2.029 -11.286 -2.614 1.00 82.62 104 ARG A C 1
ATOM 853 O O . ARG A 1 104 ? -2.918 -12.107 -2.400 1.00 82.62 104 ARG A O 1
ATOM 860 N N . MET A 1 105 ? -1.804 -10.255 -1.801 1.00 81.69 105 MET A N 1
ATOM 861 C CA . MET A 1 105 ? -2.645 -9.937 -0.644 1.00 81.69 105 MET A CA 1
ATOM 862 C C . MET A 1 105 ? -3.996 -9.311 -1.024 1.00 81.69 105 MET A C 1
ATOM 864 O O . MET A 1 105 ? -4.912 -9.334 -0.204 1.00 81.69 105 MET A O 1
ATOM 868 N N . MET A 1 106 ? -4.136 -8.752 -2.229 1.00 78.75 106 MET A N 1
ATOM 869 C CA . MET A 1 106 ? -5.390 -8.166 -2.716 1.00 78.75 106 MET A CA 1
ATOM 870 C C . MET A 1 106 ? -6.354 -9.254 -3.199 1.00 78.75 106 MET A C 1
ATOM 872 O O . MET A 1 106 ? -5.937 -10.323 -3.637 1.00 78.75 106 MET A O 1
ATOM 876 N N . GLU A 1 107 ? -7.656 -8.987 -3.123 1.00 70.81 107 GLU A N 1
ATOM 877 C CA . GLU A 1 107 ? -8.684 -9.889 -3.649 1.00 70.81 107 GLU A CA 1
ATOM 878 C C . GLU A 1 107 ? -8.938 -9.640 -5.152 1.00 70.81 107 GLU A C 1
ATOM 880 O O . GLU A 1 107 ? -8.762 -8.530 -5.658 1.00 70.81 107 GLU A O 1
ATOM 885 N N . GLY A 1 108 ? -9.379 -10.674 -5.880 1.00 64.75 108 GLY A N 1
ATOM 886 C CA . GLY A 1 108 ? -9.842 -10.562 -7.271 1.00 64.75 108 GLY A CA 1
ATOM 887 C C . GLY A 1 108 ? -8.771 -10.767 -8.351 1.00 64.75 108 GLY A C 1
ATOM 888 O O . GLY A 1 108 ? -7.747 -11.410 -8.129 1.00 64.75 108 GLY A O 1
ATOM 889 N N . GLU A 1 109 ? -9.024 -10.242 -9.555 1.00 56.16 109 GLU A N 1
ATOM 890 C CA . GLU A 1 109 ? -8.192 -10.439 -10.762 1.00 56.16 109 GLU A CA 1
ATOM 891 C C . GLU A 1 109 ? -6.736 -9.982 -10.579 1.00 56.16 109 GLU A C 1
ATOM 893 O O . GLU A 1 109 ? -5.824 -10.469 -11.251 1.00 56.16 109 GLU A O 1
ATOM 898 N N . PHE A 1 110 ? -6.497 -9.096 -9.613 1.00 55.22 110 PHE A N 1
ATOM 899 C CA . PHE A 1 110 ? -5.176 -8.597 -9.268 1.00 55.22 110 PHE A CA 1
ATOM 900 C C . PHE A 1 110 ? -4.340 -9.620 -8.491 1.00 55.22 110 PHE A C 1
ATOM 902 O O . PHE A 1 110 ? -3.128 -9.593 -8.643 1.00 55.22 110 PHE A O 1
ATOM 909 N N . ALA A 1 111 ? -4.939 -10.584 -7.781 1.00 57.50 111 ALA A N 1
ATOM 910 C CA . ALA A 1 111 ? -4.236 -11.606 -6.988 1.00 57.50 111 ALA A CA 1
ATOM 911 C C . ALA A 1 111 ? -3.416 -12.613 -7.821 1.00 57.50 111 ALA A C 1
ATOM 913 O O . ALA A 1 111 ? -2.703 -13.462 -7.278 1.00 57.50 111 ALA A O 1
ATOM 914 N N . THR A 1 112 ? -3.552 -12.569 -9.148 1.00 49.97 112 THR A N 1
ATOM 915 C CA . THR A 1 112 ? -2.984 -13.556 -10.066 1.00 49.97 112 THR A CA 1
ATOM 916 C C . THR A 1 112 ? -1.488 -13.349 -10.282 1.00 49.97 112 THR A C 1
ATOM 918 O O . THR A 1 112 ? -1.061 -12.773 -11.273 1.00 49.97 112 THR A O 1
ATOM 921 N N . ASP A 1 113 ? -0.715 -13.867 -9.330 1.00 48.25 113 ASP A N 1
ATOM 922 C CA . ASP A 1 113 ? 0.563 -14.555 -9.539 1.00 48.25 113 ASP A CA 1
ATOM 923 C C . ASP A 1 113 ? 0.812 -15.455 -8.318 1.00 48.25 113 ASP A C 1
ATOM 925 O O . ASP A 1 113 ? 1.675 -15.194 -7.481 1.00 48.25 113 ASP A O 1
ATOM 929 N N . GLN A 1 114 ? 0.017 -16.523 -8.167 1.00 44.94 114 GLN A N 1
ATOM 930 C CA . GLN A 1 114 ? 0.414 -17.606 -7.267 1.00 44.94 114 GLN A CA 1
ATOM 931 C C . GLN A 1 114 ? 1.701 -18.239 -7.821 1.00 44.94 114 GLN A C 1
ATOM 933 O O . GLN A 1 114 ? 1.695 -18.697 -8.969 1.00 44.94 114 GLN A O 1
ATOM 938 N N . PRO A 1 115 ? 2.797 -18.312 -7.044 1.00 42.81 115 PRO A N 1
ATOM 939 C CA . PRO A 1 115 ? 3.961 -19.087 -7.442 1.00 42.81 115 PRO A CA 1
ATOM 940 C C . PRO A 1 115 ? 3.563 -20.569 -7.424 1.00 42.81 115 PRO A C 1
ATOM 942 O O . PRO A 1 115 ? 3.532 -21.197 -6.370 1.00 42.81 115 PRO A O 1
ATOM 945 N N . GLY A 1 116 ? 3.180 -21.119 -8.578 1.00 43.81 116 GLY A N 1
ATOM 946 C CA . GLY A 1 116 ? 2.803 -22.531 -8.680 1.00 43.81 116 GLY A CA 1
ATOM 947 C C . GLY A 1 116 ? 1.907 -22.923 -9.851 1.00 43.81 116 GLY A C 1
ATOM 948 O O . GLY A 1 116 ? 1.863 -24.104 -10.179 1.00 43.81 116 GLY A O 1
ATOM 949 N N . ILE A 1 117 ? 1.237 -21.984 -10.525 1.00 39.41 117 ILE A N 1
ATOM 950 C CA . ILE A 1 117 ? 0.498 -22.310 -11.752 1.00 39.41 117 ILE A CA 1
ATOM 951 C C . ILE A 1 117 ? 1.299 -21.769 -12.926 1.00 39.41 117 ILE A C 1
ATOM 953 O O . ILE A 1 117 ? 1.242 -20.585 -13.253 1.00 39.41 117 ILE A O 1
ATOM 957 N N . GLY A 1 118 ? 2.107 -22.655 -13.510 1.00 34.25 118 GLY A N 1
ATOM 958 C CA . GLY A 1 118 ? 2.798 -22.394 -14.759 1.00 34.25 118 GLY A CA 1
ATOM 959 C C . GLY A 1 118 ? 1.811 -21.859 -15.789 1.00 34.25 118 GLY A C 1
ATOM 960 O O . GLY A 1 118 ? 0.796 -22.489 -16.080 1.00 34.25 118 GLY A O 1
ATOM 961 N N . ARG A 1 119 ? 2.115 -20.682 -16.332 1.00 36.09 119 ARG A N 1
ATOM 962 C CA . ARG A 1 119 ? 1.576 -20.296 -17.628 1.00 36.09 119 ARG A CA 1
ATOM 963 C C . ARG A 1 119 ? 2.310 -21.166 -18.645 1.00 36.09 119 ARG A C 1
ATOM 965 O O . ARG A 1 119 ? 3.491 -20.941 -18.898 1.00 36.09 119 ARG A O 1
ATOM 972 N N . SER A 1 120 ? 1.638 -22.230 -19.079 1.00 37.44 120 SER A N 1
ATOM 973 C CA . SER A 1 120 ? 1.969 -22.987 -20.290 1.00 37.44 120 SER A CA 1
ATOM 974 C C . SER A 1 120 ? 2.038 -22.065 -21.497 1.00 37.44 120 SER A C 1
ATOM 976 O O . SER A 1 120 ? 1.141 -21.191 -21.571 1.00 37.44 120 SER A O 1
#

Radius of gyration: 14.56 Å; Cα contacts (8 Å, |Δi|>4): 205; chains: 1; bounding box: 33×36×41 Å

Sequence (120 aa):
AETDYYLTKLNELNQKKGVWFLPADHVTQYKDGFLTRHASWAQKDCVDEQLSIAQSLAEELNFQPEQYFNITMNKDRAMFKTNLVKNMPAHLVTAYSHYPPARRMMEGEFATDQPGIGRS

Nearest PDB structures (foldseek):
  2jip-assembly1_A  TM=8.188E-01  e=6.975E-04  Desulfovibrio desulfuricans
  2e7z-assembly1_A  TM=8.137E-01  e=1.545E-03  Syntrophotalea acetylenica
  2jiq-assembly1_A  TM=8.498E-01  e=2.804E-03  Desulfovibrio desulfuricans
  7l5i-assembly1_A  TM=7.895E-01  e=1.763E-03  Haemophilus influenzae
  4aay-assembly1_E  TM=7.693E-01  e=7.574E-03  Pseudorhizobium banfieldiae

pLDDT: mean 76.12, std 16.9, range [31.3, 93.19]

Secondary structure (DSSP, 8-state):
-HHHHSSSHHHHHHHHH--EEEEE--TTS-TTSTTTTT-HHHHHH--S-EEEEEHHHHHHHTPPTT-EEEEEETTEEEEEEEEEETTS-TTEEEEETTSHHHHHHS-SGGG---TT----

Mean predicted aligned error: 8.77 Å

Solvent-accessible surface area (backbone atoms only — not comparable to full-atom values): 6843 Å² total; per-residue (Å²): 112,77,77,60,69,56,39,49,55,63,53,48,33,33,76,74,66,63,35,44,65,42,77,34,86,50,96,67,42,56,75,60,15,82,83,25,67,80,36,68,71,32,39,69,77,56,74,68,62,42,34,38,32,9,37,71,44,28,60,76,69,69,55,60,70,72,38,76,44,51,48,49,37,85,92,37,70,48,72,28,32,31,39,69,32,82,88,45,57,68,45,43,33,34,30,41,38,39,40,66,59,53,19,44,43,28,76,67,88,64,25,76,72,63,94,82,71,79,84,125

Foldseek 3Di:
DVQVVQQCVVVCCCVPVVAAEEADADPQADQLNPPRVPPPVSCVRCVFWAKEAEQVLCVVVVHDAQDWHWYAALNFIDIGGYDYDHPDPRSYIYTHLNPLSSQCRHDDPSNPDDPPDDPD